Protein 7YFU (pdb70)

B-factor: mean 27.88, std 17.55, range [10.09, 106.23]

Foldseek 3Di:
DDDPDDVVVVVVVVVVVVVVVVVVVVVVVVVVVVVVVVVVVPDD/DPPDDDVVVVVVVVVVVVVVVVVVVVVVVVVVVVVVVVVVVVDD

Structure (mmCIF, N/CA/C/O backbone):
data_7YFU
#
_entry.id   7YFU
#
_cell.length_a   81.620
_cell.length_b   26.939
_cell.length_c   37.469
_cell.angle_alpha   90.000
_cell.angle_beta   90.690
_cell.angle_gamma   90.000
#
_symmetry.space_group_name_H-M   'C 1 2 1'
#
loop_
_entity.id
_entity.type
_entity.pdbx_description
1 polymer 'Protein fantom'
2 water water
#
loop_
_atom_site.group_PDB
_atom_site.id
_atom_site.type_symbol
_atom_site.label_atom_id
_atom_site.label_alt_id
_atom_site.label_comp_id
_atom_site.label_asym_id
_atom_site.label_entity_id
_atom_site.label_seq_id
_atom_site.pdbx_PDB_ins_code
_atom_site.Cartn_x
_atom_site.Cartn_y
_atom_site.Cartn_z
_atom_site.occupancy
_atom_site.B_iso_or_equiv
_atom_site.auth_seq_id
_atom_site.auth_comp_id
_atom_site.auth_asym_id
_atom_site.auth_atom_id
_atom_site.pdbx_PDB_model_num
ATOM 1 N N . GLY A 1 1 ? -36.859 -7.966 22.674 1.00 61.59 -3 GLY A N 1
ATOM 2 C CA . GLY A 1 1 ? -36.268 -8.818 21.657 1.00 67.48 -3 GLY A CA 1
ATOM 3 C C . GLY A 1 1 ? -34.920 -8.291 21.200 1.00 41.57 -3 GLY A C 1
ATOM 4 O O . GLY A 1 1 ? -34.701 -7.079 21.228 1.00 50.80 -3 GLY A O 1
ATOM 5 N N . PRO A 1 2 ? -34.027 -9.184 20.773 1.00 47.32 -2 PRO A N 1
ATOM 6 C CA . PRO A 1 2 ? -32.675 -8.740 20.405 1.00 71.88 -2 PRO A CA 1
ATOM 7 C C . PRO A 1 2 ? -32.733 -7.705 19.292 1.00 36.99 -2 PRO A C 1
ATOM 8 O O . PRO A 1 2 ? -33.637 -7.712 18.449 1.00 46.87 -2 PRO A O 1
ATOM 12 N N . GLY A 1 3 ? -31.761 -6.798 19.303 1.00 30.95 -1 GLY A N 1
ATOM 13 C CA . GLY A 1 3 ? -31.674 -5.818 18.246 1.00 36.14 -1 GLY A CA 1
ATOM 14 C C . GLY A 1 3 ? -31.280 -6.449 16.924 1.00 28.83 -1 GLY A C 1
ATOM 15 O O . GLY A 1 3 ? -30.688 -7.530 16.866 1.00 31.41 -1 GLY A O 1
ATOM 16 N N . SER A 1 4 ? -31.606 -5.739 15.837 1.00 28.98 0 SER A N 1
ATOM 17 C CA . SER A 1 4 ? -31.221 -6.199 14.508 1.00 28.90 0 SER A CA 1
ATOM 18 C C . SER A 1 4 ? -29.712 -6.293 14.353 1.00 25.96 0 SER A C 1
ATOM 19 O O . SER A 1 4 ? -29.220 -7.172 13.642 1.00 26.51 0 SER A O 1
ATOM 22 N N . ARG A 1 5 ? -28.953 -5.439 15.014 1.00 23.34 1 ARG A N 1
ATOM 23 C CA . ARG A 1 5 ? -27.525 -5.415 14.778 1.00 20.67 1 ARG A CA 1
ATOM 24 C C . ARG A 1 5 ? -26.827 -6.422 15.672 1.00 20.00 1 ARG A C 1
ATOM 25 O O . ARG A 1 5 ? -27.210 -6.606 16.827 1.00 21.10 1 ARG A O 1
ATOM 33 N N . ASP A 1 6 ? -25.783 -7.051 15.134 1.00 18.51 2 ASP A N 1
ATOM 34 C CA . ASP A 1 6 ? -24.848 -7.864 15.911 1.00 17.84 2 ASP A CA 1
ATOM 35 C C . ASP A 1 6 ? -23.606 -7.012 16.211 1.00 15.71 2 ASP A C 1
ATOM 36 O O . ASP A 1 6 ? -22.645 -6.977 15.438 1.00 14.31 2 ASP A O 1
ATOM 41 N N . VAL A 1 7 ? -23.598 -6.345 17.371 1.00 16.09 3 VAL A N 1
ATOM 42 C CA . VAL A 1 7 ? -22.513 -5.428 17.705 1.00 13.83 3 VAL A CA 1
ATOM 43 C C . VAL A 1 7 ? -21.190 -6.158 17.870 1.00 13.39 3 VAL A C 1
ATOM 44 O O . VAL A 1 7 ? -20.125 -5.631 17.527 1.00 15.91 3 VAL A O 1
ATOM 48 N N . GLU A 1 8 ? -21.232 -7.394 18.375 1.00 13.64 4 GLU A N 1
ATOM 49 C CA . GLU A 1 8 ? -20.017 -8.158 18.540 1.00 13.99 4 GLU A CA 1
ATOM 50 C C . GLU A 1 8 ? -19.384 -8.488 17.178 1.00 12.51 4 GLU A C 1
ATOM 51 O O . GLU A 1 8 ? -18.144 -8.366 17.026 1.00 14.93 4 GLU A O 1
ATOM 57 N N . MET A 1 9 ? -20.191 -8.854 16.177 1.00 15.01 5 MET A N 1
ATOM 58 C CA . MET A 1 9 ? -19.662 -9.033 14.838 1.00 15.51 5 MET A CA 1
ATOM 59 C C . MET A 1 9 ? -19.000 -7.774 14.327 1.00 11.10 5 MET A C 1
ATOM 60 O O . MET A 1 9 ? -17.879 -7.826 13.775 1.00 12.76 5 MET A O 1
ATOM 65 N N . GLU A 1 10 ? -19.673 -6.635 14.496 1.00 13.37 6 GLU A N 1
ATOM 66 C CA . GLU A 1 10 ? -19.123 -5.351 14.037 1.00 15.44 6 GLU A CA 1
ATOM 67 C C . GLU A 1 10 ? -17.753 -5.099 14.633 1.00 14.46 6 GLU A C 1
ATOM 68 O O . GLU A 1 10 ? -16.802 -4.760 13.920 1.00 13.83 6 GLU A O 1
ATOM 74 N N . GLU A 1 11 ? -17.617 -5.352 15.939 1.00 13.10 7 GLU A N 1
ATOM 75 C CA . GLU A 1 11 ? -16.373 -5.076 16.625 1.00 13.06 7 GLU A CA 1
ATOM 76 C C . GLU A 1 11 ? -15.289 -6.047 16.213 1.00 13.72 7 GLU A C 1
ATOM 77 O O . GLU A 1 11 ? -14.130 -5.623 16.014 1.00 15.98 7 GLU A O 1
ATOM 83 N N . MET A 1 12 ? -15.648 -7.328 15.996 1.00 12.96 8 MET A N 1
ATOM 84 C CA . MET A 1 12 ? -14.640 -8.312 15.599 1.00 12.08 8 MET A CA 1
ATOM 85 C C . MET A 1 12 ? -14.054 -7.920 14.254 1.00 13.92 8 MET A C 1
ATOM 86 O O . MET A 1 12 ? -12.837 -7.971 14.051 1.00 15.72 8 MET A O 1
ATOM 91 N N . ILE A 1 13 ? -14.911 -7.500 13.316 1.00 13.64 9 ILE A N 1
ATOM 92 C CA . ILE A 1 13 ? -14.405 -7.130 12.003 1.00 13.43 9 ILE A CA 1
ATOM 93 C C . ILE A 1 13 ? -13.543 -5.888 12.103 1.00 15.83 9 ILE A C 1
ATOM 94 O O . ILE A 1 13 ? -12.464 -5.810 11.499 1.00 14.45 9 ILE A O 1
ATOM 99 N N . GLU A 1 14 ? -14.032 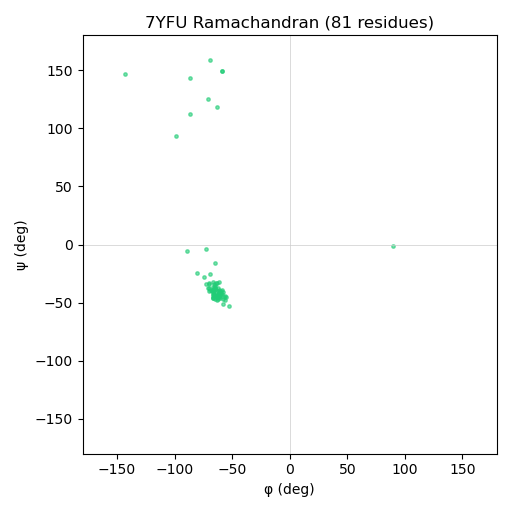-4.885 12.841 1.00 14.96 10 GLU A N 1
ATOM 100 C CA . GLU A 1 14 ? -13.318 -3.617 12.977 1.00 19.02 10 GLU A CA 1
ATOM 101 C C . GLU A 1 14 ? -11.950 -3.880 13.602 1.00 18.83 10 GLU A C 1
ATOM 102 O O . GLU A 1 14 ? -10.955 -3.263 13.215 1.00 18.42 10 GLU A O 1
ATOM 108 N N . GLN A 1 15 ? -11.889 -4.786 14.582 1.00 15.27 11 GLN A N 1
ATOM 109 C CA . GLN A 1 15 ? -10.611 -5.095 15.220 1.00 19.27 11 GLN A CA 1
ATOM 110 C C . GLN A 1 15 ? -9.622 -5.655 14.216 1.00 17.45 11 GLN A C 1
ATOM 111 O O . GLN A 1 15 ? -8.435 -5.288 14.243 1.00 19.54 11 GLN A O 1
ATOM 117 N N . LEU A 1 16 ? -10.085 -6.542 13.320 1.00 14.58 12 LEU A N 1
ATOM 118 C CA . LEU A 1 16 ? -9.171 -7.132 12.347 1.00 14.27 12 LEU A CA 1
ATOM 119 C C . LEU A 1 16 ? -8.674 -6.070 11.367 1.00 16.98 12 LEU A C 1
ATOM 120 O O . LEU A 1 16 ? -7.471 -5.989 11.073 1.00 16.46 12 LEU A O 1
ATOM 125 N N . GLN A 1 17 ? -9.577 -5.231 10.864 1.00 15.29 13 GLN A N 1
ATOM 126 C CA A GLN A 1 17 ? -9.194 -4.158 9.948 0.50 15.98 13 GLN A CA 1
ATOM 127 C CA B GLN A 1 17 ? -9.187 -4.163 9.948 0.50 16.14 13 GLN A CA 1
ATOM 128 C C . GLN A 1 17 ? -8.225 -3.199 10.601 1.00 22.16 13 GLN A C 1
ATOM 129 O O . GLN A 1 17 ? -7.292 -2.718 9.944 1.00 19.33 13 GLN A O 1
ATOM 140 N N . GLU A 1 18 ? -8.431 -2.908 11.888 1.00 17.92 14 GLU A N 1
ATOM 141 C CA . GLU A 1 18 ? -7.497 -2.032 12.587 1.00 21.80 14 GLU A CA 1
ATOM 142 C C . GLU A 1 18 ? -6.149 -2.713 12.821 1.00 19.67 14 GLU A C 1
ATOM 143 O O . GLU A 1 18 ? -5.113 -2.043 12.722 1.00 21.08 14 GLU A O 1
ATOM 149 N N . LYS A 1 19 ? -6.113 -4.030 13.037 1.00 17.36 15 LYS A N 1
ATOM 150 C CA . LYS A 1 19 ? -4.818 -4.709 13.115 1.00 15.55 15 LYS A CA 1
ATOM 151 C C . LYS A 1 19 ? -4.022 -4.558 11.820 1.00 19.59 15 LYS A C 1
ATOM 152 O O . LYS A 1 19 ? -2.797 -4.343 11.857 1.00 18.61 15 LYS A O 1
ATOM 158 N N . VAL A 1 20 ? -4.680 -4.686 10.661 1.00 17.47 16 VAL A N 1
ATOM 159 C CA . VAL A 1 20 ? -3.994 -4.476 9.389 1.00 18.21 16 VAL A CA 1
ATOM 160 C C . VAL A 1 20 ? -3.477 -3.044 9.301 1.00 20.93 16 VAL A C 1
ATOM 161 O O . VAL A 1 20 ? -2.330 -2.795 8.901 1.00 20.38 16 VAL A O 1
ATOM 165 N N . HIS A 1 21 ? -4.312 -2.073 9.667 1.00 18.71 17 HIS A N 1
ATOM 166 C CA . HIS A 1 21 ? -3.900 -0.671 9.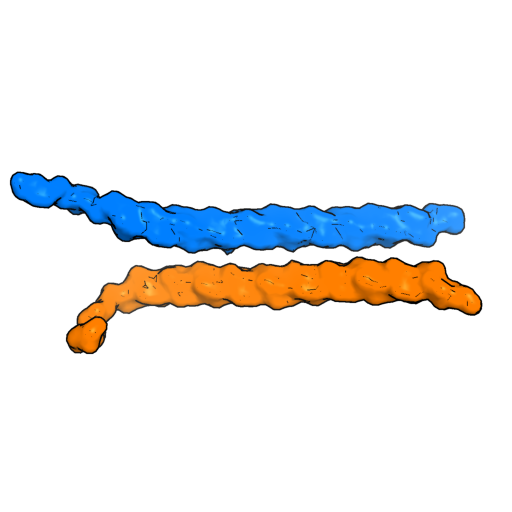588 1.00 21.38 17 HIS A CA 1
ATOM 167 C C . HIS A 1 21 ? -2.698 -0.391 10.468 1.00 22.70 17 HIS A C 1
ATOM 168 O O . HIS A 1 21 ? -1.750 0.284 10.045 1.00 21.25 17 HIS A O 1
ATOM 175 N N . GLU A 1 22 ? -2.722 -0.876 11.701 1.00 19.56 18 GLU A N 1
ATOM 176 C CA . GLU A 1 22 ? -1.607 -0.590 12.589 1.00 18.04 18 GLU A CA 1
ATOM 177 C C . GLU A 1 22 ? -0.328 -1.267 12.093 1.00 13.90 18 GLU A C 1
ATOM 178 O O . GLU A 1 22 ? 0.759 -0.692 12.183 1.00 18.01 18 GLU A O 1
ATOM 184 N N . LEU A 1 23 ? -0.418 -2.471 11.522 1.00 13.98 19 LEU A N 1
ATOM 185 C CA . LEU A 1 23 ? 0.782 -3.081 10.963 1.00 14.49 19 LEU A CA 1
ATOM 186 C C . LEU A 1 23 ? 1.299 -2.295 9.766 1.00 21.07 19 LEU A C 1
ATOM 187 O O . LEU A 1 23 ? 2.518 -2.197 9.572 1.00 16.66 19 LEU A O 1
ATOM 192 N N . GLU A 1 24 ? 0.398 -1.755 8.939 1.00 16.56 20 GLU A N 1
ATOM 193 C CA . GLU A 1 24 ? 0.838 -0.944 7.821 1.00 17.44 20 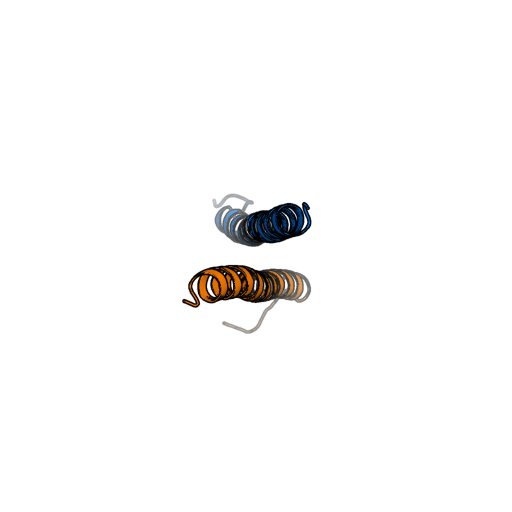GLU A CA 1
ATOM 194 C C . GLU A 1 24 ? 1.520 0.312 8.314 1.00 18.53 20 GLU A C 1
ATOM 195 O O . GLU A 1 24 ? 2.532 0.738 7.726 1.00 16.80 20 GLU A O 1
ATOM 201 N N . ARG A 1 25 ? 1.017 0.900 9.401 1.00 17.75 21 ARG A N 1
ATOM 202 C CA A ARG A 1 25 ? 1.689 2.074 9.947 0.53 19.35 21 ARG A CA 1
ATOM 203 C CA B ARG A 1 25 ? 1.674 2.069 9.974 0.47 19.33 21 ARG A CA 1
ATOM 204 C C . ARG A 1 25 ? 3.080 1.721 10.449 1.00 17.77 21 ARG A C 1
ATOM 205 O O . ARG A 1 25 ? 4.052 2.456 10.171 1.00 19.30 21 ARG A O 1
ATOM 220 N N . GLN A 1 26 ? 3.210 0.604 11.169 1.00 17.09 22 GLN A N 1
ATOM 221 C CA . GLN A 1 26 ? 4.512 0.159 11.651 1.00 17.67 22 GLN A CA 1
ATOM 222 C C . GLN A 1 26 ? 5.435 -0.168 10.495 1.00 17.04 22 GLN A C 1
ATOM 223 O O . GLN A 1 26 ? 6.643 0.068 10.586 1.00 18.58 22 GLN A O 1
ATOM 229 N N . ASN A 1 27 ? 4.894 -0.669 9.386 1.00 16.01 23 ASN A N 1
ATOM 230 C CA . ASN A 1 27 ? 5.743 -1.006 8.253 1.00 13.99 23 ASN A CA 1
ATOM 231 C C . ASN A 1 27 ? 6.336 0.284 7.688 1.00 14.21 23 ASN A C 1
ATOM 232 O O . ASN A 1 27 ? 7.528 0.363 7.309 1.00 14.46 23 ASN A O 1
ATOM 237 N N . GLU A 1 28 ? 5.510 1.304 7.622 1.00 15.26 24 GLU A N 1
ATOM 238 C CA . GLU A 1 28 ? 5.938 2.591 7.110 1.00 14.07 24 GLU A CA 1
ATOM 239 C C . GLU A 1 28 ? 7.001 3.219 8.000 1.00 18.77 24 GLU A C 1
ATOM 240 O O . GLU A 1 28 ? 7.974 3.794 7.499 1.00 16.97 24 GLU A O 1
ATOM 246 N N . VAL A 1 29 ? 6.862 3.072 9.315 1.00 16.87 25 VAL A N 1
ATOM 247 C CA . VAL A 1 29 ? 7.868 3.602 10.221 1.00 17.73 25 VAL A CA 1
ATOM 248 C C . VAL A 1 29 ? 9.203 2.910 10.005 1.00 15.97 25 VAL A C 1
ATOM 249 O O . VAL A 1 29 ? 10.259 3.564 9.959 1.00 14.74 25 VAL A O 1
ATOM 253 N N . LEU A 1 30 ? 9.180 1.582 9.884 1.00 13.46 26 LEU A N 1
ATOM 254 C CA . LEU A 1 30 ? 10.412 0.828 9.630 1.00 12.09 26 LEU A CA 1
ATOM 255 C C . LEU A 1 30 ? 11.054 1.259 8.303 1.00 13.72 26 LEU A C 1
ATOM 256 O O . LEU A 1 30 ? 12.277 1.422 8.226 1.00 14.66 26 LEU A O 1
ATOM 261 N N . LYS A 1 31 ? 10.257 1.411 7.237 1.00 12.81 27 LYS A N 1
ATOM 262 C CA . LYS A 1 31 ? 10.814 1.795 5.946 1.00 12.33 27 LYS A CA 1
ATOM 263 C C . LYS A 1 31 ? 11.463 3.158 6.053 1.00 12.31 27 LYS A C 1
ATOM 264 O O . LYS A 1 31 ? 12.559 3.405 5.521 1.00 14.91 27 LYS A O 1
ATOM 270 N N . ASN A 1 32 ? 10.820 4.050 6.779 1.00 13.07 28 ASN A N 1
ATOM 271 C CA . ASN A 1 32 ? 11.374 5.391 6.958 1.00 14.92 28 ASN A CA 1
ATOM 272 C C . ASN A 1 32 ? 12.658 5.380 7.775 1.00 14.42 28 ASN A C 1
ATOM 273 O O . ASN A 1 32 ? 13.546 6.225 7.561 1.00 15.84 28 ASN A O 1
ATOM 278 N N . ARG A 1 33 ? 12.792 4.448 8.722 1.00 12.30 29 ARG A N 1
ATOM 279 C CA . ARG A 1 33 ? 14.031 4.366 9.473 1.00 14.36 29 ARG A CA 1
ATOM 280 C C . ARG A 1 33 ? 15.161 3.914 8.564 1.00 16.12 29 ARG A C 1
ATOM 281 O O . ARG A 1 33 ? 16.311 4.362 8.707 1.00 15.52 29 ARG A O 1
ATOM 289 N N . LEU A 1 34 ? 14.851 2.974 7.669 1.00 14.08 30 LEU A N 1
ATOM 290 C CA . LEU A 1 34 ? 15.860 2.497 6.719 1.00 15.34 30 LEU A CA 1
ATOM 291 C C . LEU A 1 34 ? 16.256 3.582 5.735 1.00 13.85 30 LEU A C 1
ATOM 292 O O . LEU A 1 34 ? 17.456 3.769 5.463 1.00 14.94 30 LEU A O 1
ATOM 297 N N . ILE A 1 35 ? 15.275 4.290 5.171 1.00 13.83 31 ILE A N 1
ATOM 298 C CA . ILE A 1 35 ? 15.565 5.447 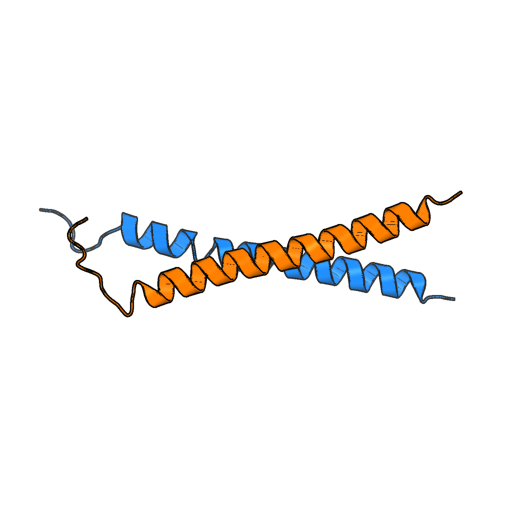4.328 1.00 17.48 31 ILE A CA 1
ATOM 299 C C . ILE A 1 35 ? 16.475 6.417 5.069 1.00 13.50 31 ILE A C 1
ATOM 300 O O . ILE A 1 35 ? 17.502 6.862 4.528 1.00 16.09 31 ILE A O 1
ATOM 305 N N . SER A 1 36 ? 16.080 6.815 6.292 1.00 13.29 32 SER A N 1
ATOM 306 C CA . SER A 1 36 ? 16.855 7.787 7.063 1.00 15.63 32 SER A CA 1
ATOM 307 C C . SER A 1 36 ? 18.302 7.338 7.259 1.00 14.69 32 SER A C 1
ATOM 308 O O . SER A 1 36 ? 19.232 8.139 7.090 1.00 14.18 32 SER A O 1
ATOM 311 N N . ALA A 1 37 ? 18.518 6.072 7.668 1.00 14.04 33 ALA A N 1
ATOM 312 C CA . ALA A 1 37 ? 19.874 5.579 7.887 1.00 12.37 33 ALA A CA 1
ATOM 313 C C . ALA A 1 37 ? 20.695 5.615 6.610 1.00 15.00 33 ALA A C 1
ATOM 314 O O . ALA A 1 37 ? 21.901 5.931 6.637 1.00 12.63 33 ALA A O 1
ATOM 316 N N . LYS A 1 38 ? 20.064 5.281 5.481 1.00 13.29 34 LYS A N 1
ATOM 317 C CA . LYS A 1 38 ? 20.789 5.252 4.226 1.00 13.87 34 LYS A CA 1
ATOM 318 C C . LYS A 1 38 ? 21.149 6.650 3.801 1.00 13.68 34 LYS A C 1
ATOM 319 O O . LYS A 1 38 ? 22.249 6.878 3.278 1.00 16.63 34 LYS A O 1
ATOM 325 N N . GLN A 1 39 ? 20.233 7.591 3.994 1.00 14.27 35 GLN A N 1
ATOM 326 C CA . GLN A 1 39 ? 20.533 8.984 3.721 1.00 20.42 35 GLN A CA 1
ATOM 327 C C . GLN A 1 39 ? 21.707 9.456 4.560 1.00 19.68 35 GLN A C 1
ATOM 328 O O . GLN A 1 39 ? 22.584 10.181 4.068 1.00 20.30 35 GLN A O 1
ATOM 334 N N . GLN A 1 40 ? 21.770 9.017 5.823 1.00 12.44 36 GLN A N 1
ATOM 335 C CA . GLN A 1 40 ? 22.848 9.495 6.686 1.00 17.20 36 GLN A CA 1
ATOM 336 C C . GLN A 1 40 ? 24.191 8.921 6.251 1.00 20.07 36 GLN A C 1
ATOM 337 O O . GLN A 1 40 ? 25.208 9.634 6.245 1.00 19.27 36 GLN A O 1
ATOM 343 N N . LEU A 1 41 ? 24.200 7.647 5.817 1.00 15.41 37 LEU A N 1
ATOM 344 C CA . LEU A 1 41 ? 25.412 6.957 5.347 1.00 12.59 37 LEU A CA 1
ATOM 345 C C . LEU A 1 41 ? 25.919 7.505 4.032 1.00 22.30 37 LEU A C 1
ATOM 346 O O . LEU A 1 41 ? 27.114 7.348 3.742 1.00 23.60 37 LEU A O 1
ATOM 351 N N . GLN A 1 42 ? 25.036 8.105 3.221 1.00 19.69 38 GLN A N 1
ATOM 352 C CA . GLN A 1 42 ? 25.427 8.541 1.888 1.00 21.43 38 GLN A CA 1
ATOM 353 C C . GLN A 1 42 ? 26.157 9.869 1.901 1.00 36.20 38 GLN A C 1
ATOM 354 O O . GLN A 1 42 ? 26.933 10.126 0.971 1.00 35.19 38 GLN A O 1
ATOM 360 N N . VAL A 1 43 ? 25.944 10.705 2.924 1.00 36.44 39 VAL A N 1
ATOM 361 C CA . VAL A 1 43 ? 26.643 11.987 2.986 1.00 70.44 39 VAL A CA 1
ATOM 362 C C . VAL A 1 43 ? 28.164 11.791 2.985 1.00 82.55 39 VAL A C 1
A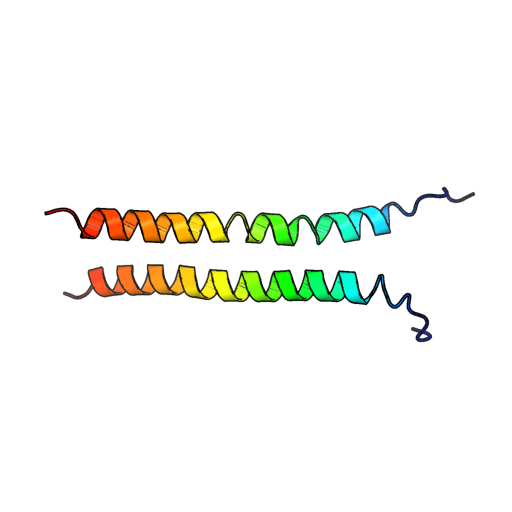TOM 363 O O . VAL A 1 43 ? 28.691 10.783 3.482 1.00 58.79 39 VAL A O 1
ATOM 367 N N . GLN A 1 44 ? 28.866 12.772 2.411 1.00 70.24 40 GLN A N 1
ATOM 368 C CA . GLN A 1 44 ? 30.331 12.807 2.332 1.00 98.00 40 GLN A CA 1
ATOM 369 C C . GLN A 1 44 ? 30.855 11.655 1.479 1.00 95.76 40 GLN A C 1
ATOM 370 O O . GLN A 1 44 ? 30.793 11.702 0.248 1.00 98.80 40 GLN A O 1
ATOM 372 N N . GLY B 1 1 ? -19.126 -25.066 13.499 1.00 90.76 -3 GLY B N 1
ATOM 373 C CA . GLY B 1 1 ? -19.599 -26.357 13.964 1.00 67.29 -3 GLY B CA 1
ATOM 374 C C . GLY B 1 1 ? -20.204 -27.198 12.853 1.00 71.44 -3 GLY B C 1
ATOM 375 O O . GLY B 1 1 ? -19.556 -28.112 12.355 1.00 48.34 -3 GLY B O 1
ATOM 376 N N . PRO B 1 2 ? -21.445 -26.886 12.460 1.00 45.33 -2 PRO B N 1
ATOM 377 C CA . PRO B 1 2 ? -22.137 -27.719 11.460 1.00 76.91 -2 PRO B CA 1
ATOM 378 C C . PRO B 1 2 ? -21.608 -27.578 10.032 1.00 84.12 -2 PRO B C 1
ATOM 379 O O . PRO B 1 2 ? -22.097 -28.298 9.153 1.00 94.63 -2 PRO B O 1
ATOM 383 N N . GLY B 1 3 ? -20.649 -26.692 9.762 1.00 48.91 -1 GLY B N 1
ATOM 384 C CA . GLY B 1 3 ? -20.075 -26.590 8.429 1.00 35.20 -1 GLY B CA 1
ATOM 385 C C . GLY B 1 3 ? -20.762 -25.618 7.478 1.00 34.49 -1 GLY B C 1
ATOM 386 O O . GLY B 1 3 ? -20.328 -25.493 6.324 1.00 51.94 -1 GLY B O 1
ATOM 387 N N . SER B 1 4 ? -21.830 -24.962 7.922 1.00 36.06 0 SER B N 1
ATOM 388 C CA . SER B 1 4 ? -22.453 -23.880 7.174 1.00 27.52 0 SER B CA 1
ATOM 389 C C . SER B 1 4 ? -21.549 -22.659 7.206 1.00 25.18 0 SER B C 1
ATOM 390 O O . SER B 1 4 ? -21.213 -22.151 8.278 1.00 29.27 0 SER B O 1
ATOM 393 N N . ARG B 1 5 ? -21.210 -22.133 6.039 1.00 24.08 1 ARG B N 1
ATOM 394 C CA . ARG B 1 5 ? -20.339 -20.972 5.984 1.00 22.16 1 ARG B CA 1
ATOM 395 C C . ARG B 1 5 ? -20.812 -20.084 4.851 1.00 20.73 1 ARG B C 1
ATOM 396 O O . ARG B 1 5 ? -21.314 -20.575 3.842 1.00 21.71 1 ARG B O 1
ATOM 404 N N . ASP B 1 6 ? -20.670 -18.776 5.024 1.00 18.82 2 ASP B N 1
ATOM 405 C CA . ASP B 1 6 ? -20.865 -17.830 3.940 1.00 17.92 2 ASP B CA 1
ATOM 406 C C . ASP B 1 6 ? -19.529 -17.707 3.217 1.00 18.21 2 ASP B C 1
ATOM 407 O O . ASP B 1 6 ? -18.547 -17.206 3.788 1.00 17.55 2 ASP B O 1
ATOM 412 N N . VAL B 1 7 ? -19.474 -18.196 1.974 1.00 14.07 3 VAL B N 1
ATOM 413 C CA . VAL B 1 7 ? -18.200 -18.372 1.287 1.00 15.03 3 VAL B CA 1
ATOM 414 C C . VAL B 1 7 ? -17.521 -17.037 1.090 1.00 20.24 3 VAL B C 1
ATOM 415 O O . VAL B 1 7 ? -16.324 -16.888 1.354 1.00 20.66 3 VAL B O 1
ATOM 419 N N . GLU B 1 8 ? -18.283 -16.031 0.645 1.00 16.82 4 GLU B N 1
ATOM 420 C CA . GLU B 1 8 ? -17.629 -14.753 0.400 1.00 17.41 4 GLU B CA 1
ATOM 421 C C . GLU B 1 8 ? -17.131 -14.095 1.696 1.00 15.06 4 GLU B C 1
ATOM 422 O O . GLU B 1 8 ? -15.990 -13.604 1.738 1.00 20.30 4 GLU B O 1
ATOM 428 N N . MET B 1 9 ? -17.906 -14.160 2.784 1.00 15.44 5 MET B N 1
ATOM 429 C CA A MET B 1 9 ? -17.447 -13.601 4.055 0.44 14.54 5 MET B CA 1
ATOM 430 C CA B MET B 1 9 ? -17.414 -13.598 4.044 0.56 14.60 5 MET B CA 1
ATOM 431 C C . MET B 1 9 ? -16.188 -14.327 4.541 1.00 13.69 5 MET B C 1
ATOM 432 O O . MET B 1 9 ? -15.213 -13.691 4.981 1.00 17.25 5 MET B O 1
ATOM 441 N N . GLU B 1 10 ? -16.196 -15.663 4.479 1.00 17.16 6 GLU B N 1
ATOM 442 C CA . GLU B 1 10 ? -15.055 -16.441 4.964 1.00 16.58 6 GLU B CA 1
ATOM 443 C C . GLU B 1 10 ? -13.798 -16.130 4.163 1.00 20.49 6 GLU B C 1
ATOM 444 O O . GLU B 1 10 ? -12.702 -16.023 4.724 1.00 17.82 6 GLU B O 1
ATOM 450 N N . GLU B 1 11 ? -13.941 -15.916 2.858 1.00 15.18 7 GLU B N 1
ATOM 451 C CA . GLU B 1 11 ? -12.776 -15.623 2.027 1.00 15.65 7 GLU B CA 1
ATOM 452 C C . GLU B 1 11 ? -12.209 -14.249 2.346 1.00 19.91 7 GLU B C 1
ATOM 453 O O . GLU B 1 11 ? -10.978 -14.103 2.425 1.00 21.46 7 GLU B O 1
ATOM 459 N N . MET B 1 12 ? -13.080 -13.255 2.603 1.00 17.18 8 MET B N 1
ATOM 460 C CA . MET B 1 12 ? -12.607 -11.914 2.958 1.00 14.11 8 MET B CA 1
ATOM 461 C C . MET B 1 12 ? -11.906 -11.947 4.308 1.00 14.51 8 MET B C 1
ATOM 462 O O . MET B 1 12 ? -10.867 -11.327 4.474 1.00 14.83 8 MET B O 1
ATOM 467 N N . ILE B 1 13 ? -12.475 -12.664 5.273 1.00 13.82 9 ILE B N 1
ATOM 468 C CA . ILE B 1 13 ? -11.818 -12.764 6.584 1.00 13.59 9 ILE B CA 1
ATOM 469 C C . ILE B 1 13 ? -10.465 -13.448 6.442 1.00 15.42 9 ILE B C 1
ATOM 470 O O . ILE B 1 13 ? -9.466 -12.975 6.987 1.00 15.23 9 ILE B O 1
ATOM 475 N N . GLU B 1 14 ? -10.388 -14.542 5.675 1.00 16.62 10 GLU B N 1
ATOM 476 C CA . GLU B 1 14 ? -9.092 -15.210 5.499 1.00 15.18 10 GLU B CA 1
ATOM 477 C C . GLU B 1 14 ? -8.091 -14.324 4.772 1.00 19.94 10 GLU B C 1
ATOM 478 O O . GLU B 1 14 ? -6.903 -14.362 5.090 1.00 17.60 10 GLU B O 1
ATOM 484 N N . GLN B 1 15 ? -8.535 -13.503 3.821 1.00 15.54 11 GLN B N 1
ATOM 485 C CA . GLN B 1 15 ? -7.616 -12.630 3.108 1.00 16.79 11 GLN B CA 1
ATOM 486 C C . GLN B 1 15 ? -7.044 -11.581 4.056 1.00 22.46 11 GLN B C 1
ATOM 487 O O . GLN B 1 15 ? -5.851 -11.244 3.980 1.00 19.19 11 GLN B O 1
ATOM 493 N N . LEU B 1 16 ? -7.878 -11.057 4.966 1.00 16.58 12 LEU B N 1
ATOM 494 C CA . LEU B 1 16 ? -7.397 -10.081 5.943 1.00 15.81 12 LEU B CA 1
ATOM 495 C C . LEU B 1 16 ? -6.417 -10.731 6.909 1.00 15.91 12 LEU B C 1
ATOM 496 O O . LEU B 1 16 ? -5.384 -10.150 7.246 1.00 14.13 12 LEU B O 1
ATOM 501 N N . GLN B 1 17 ? -6.724 -11.934 7.380 1.00 15.52 13 GLN B N 1
ATOM 502 C CA . GLN B 1 17 ? -5.807 -12.618 8.283 1.00 17.35 13 GLN B CA 1
ATOM 503 C C . GLN B 1 17 ? -4.486 -12.945 7.587 1.00 17.33 13 GLN B C 1
ATOM 504 O O . GLN B 1 17 ? -3.425 -12.912 8.228 1.00 16.43 13 GLN B O 1
ATOM 510 N N . GLU B 1 18 ? -4.518 -13.227 6.278 1.00 15.85 14 GLU B N 1
ATOM 511 C CA . GLU B 1 18 ? -3.277 -13.497 5.578 1.00 17.90 14 GLU B CA 1
ATOM 512 C C . GLU B 1 18 ? -2.498 -12.213 5.396 1.00 21.85 14 GLU B C 1
ATOM 513 O O . GLU B 1 18 ? -1.258 -12.224 5.470 1.00 18.76 14 GLU B O 1
ATOM 519 N N . LYS B 1 19 ? -3.197 -11.085 5.200 1.00 17.42 15 LYS B N 1
ATOM 520 C CA . LYS B 1 19 ? -2.524 -9.791 5.156 1.00 16.54 15 LYS B CA 1
ATOM 521 C C . LYS B 1 19 ? -1.818 -9.475 6.457 1.00 15.05 15 LYS B C 1
ATOM 522 O O . LYS B 1 19 ? -0.706 -8.927 6.444 1.00 17.14 15 LYS B O 1
ATOM 528 N N . VAL B 1 20 ? -2.452 -9.776 7.589 1.00 15.25 16 VAL B N 1
ATOM 529 C CA . VAL B 1 20 ? -1.786 -9.582 8.878 1.00 15.68 16 VAL B CA 1
ATOM 530 C C . VAL B 1 20 ? -0.495 -10.395 8.917 1.00 18.56 16 VAL B C 1
ATOM 531 O O . VAL B 1 20 ? 0.569 -9.874 9.246 1.00 16.33 16 VAL B O 1
ATOM 535 N N . HIS B 1 21 ? -0.579 -11.683 8.588 1.00 14.61 17 HIS B N 1
ATOM 536 C CA . HIS B 1 21 ? 0.593 -12.553 8.600 1.00 18.13 17 HIS B CA 1
ATOM 537 C C . HIS B 1 21 ? 1.677 -11.998 7.689 1.00 16.98 17 HIS B C 1
ATOM 538 O O . HIS B 1 21 ? 2.853 -11.979 8.059 1.00 17.58 17 HIS B O 1
ATOM 545 N N . GLU B 1 22 ? 1.312 -11.557 6.486 1.00 16.01 18 GLU B N 1
ATOM 546 C CA . GLU B 1 22 ? 2.320 -11.048 5.561 1.00 15.47 18 GLU B CA 1
ATOM 547 C C . GLU B 1 22 ? 2.981 -9.786 6.109 1.00 17.53 18 GLU B C 1
ATOM 548 O O . GLU B 1 22 ? 4.208 -9.597 5.976 1.00 14.64 18 GLU B O 1
ATOM 554 N N . LEU B 1 23 ? 2.176 -8.859 6.664 1.00 13.54 19 LEU B N 1
ATOM 555 C CA . LEU B 1 23 ? 2.748 -7.650 7.239 1.00 13.88 19 LEU B CA 1
ATOM 556 C C . LEU B 1 23 ? 3.628 -7.970 8.439 1.00 13.92 19 LEU B C 1
ATOM 557 O O . LEU B 1 23 ? 4.702 -7.376 8.598 1.00 15.12 19 LEU B O 1
ATOM 562 N N . GLU B 1 24 ? 3.214 -8.921 9.272 1.00 15.32 20 GLU B N 1
ATOM 563 C CA . GLU B 1 24 ? 4.082 -9.327 10.379 1.00 16.80 20 GLU B CA 1
ATOM 564 C C . GLU B 1 24 ? 5.413 -9.865 9.852 1.00 15.11 20 GLU B C 1
ATOM 565 O O . GLU B 1 24 ? 6.478 -9.497 10.375 1.00 16.32 20 GLU B O 1
ATOM 571 N N . ARG B 1 25 ? 5.379 -10.681 8.784 1.00 14.28 21 ARG B N 1
ATOM 572 C CA . ARG B 1 25 ? 6.617 -11.210 8.218 1.00 14.89 21 ARG B CA 1
ATOM 573 C C . ARG B 1 25 ? 7.480 -10.090 7.689 1.00 19.05 21 ARG B C 1
ATOM 574 O O . ARG B 1 25 ? 8.670 -10.035 7.987 1.00 18.16 21 ARG B O 1
ATOM 582 N N . GLN B 1 26 ? 6.884 -9.179 6.919 1.00 13.46 22 GLN B N 1
ATOM 583 C CA . GLN B 1 26 ? 7.620 -8.066 6.335 1.00 17.51 22 GLN B CA 1
ATOM 584 C C . GLN B 1 26 ? 8.225 -7.180 7.394 1.00 15.40 22 GLN B C 1
ATOM 585 O O . GLN B 1 26 ? 9.373 -6.706 7.235 1.00 14.52 22 GLN B O 1
ATOM 591 N N . ASN B 1 27 ? 7.484 -6.919 8.474 1.00 12.88 23 ASN B N 1
ATOM 592 C CA . ASN B 1 27 ? 8.017 -6.039 9.509 1.00 12.20 23 ASN B CA 1
ATOM 593 C C . ASN B 1 27 ? 9.159 -6.699 10.266 1.00 16.07 23 ASN B C 1
ATOM 594 O O . ASN B 1 27 ? 10.104 -6.005 10.672 1.00 15.84 23 ASN B O 1
ATOM 599 N N . GLU B 1 28 ? 9.096 -8.032 10.448 1.00 15.00 24 GLU B N 1
ATOM 600 C CA . GLU B 1 28 ? 10.197 -8.782 11.075 1.00 16.41 24 GLU B CA 1
ATOM 601 C C . GLU B 1 28 ? 11.458 -8.616 10.254 1.00 16.98 24 GLU B C 1
ATOM 602 O O . GLU B 1 28 ? 12.534 -8.335 10.787 1.00 16.99 24 GLU B O 1
ATOM 608 N N . VAL B 1 29 ? 11.329 -8.684 8.933 1.00 14.37 25 VAL B N 1
ATOM 609 C CA . VAL B 1 29 ? 12.500 -8.567 8.065 1.00 15.52 25 VAL B CA 1
ATOM 610 C C . VAL B 1 29 ? 13.097 -7.191 8.188 1.00 14.95 25 VAL B C 1
ATOM 611 O O . VAL B 1 29 ? 14.313 -7.074 8.309 1.00 14.16 25 VAL B O 1
ATOM 615 N N . LEU B 1 30 ? 12.267 -6.133 8.137 1.00 14.70 26 LEU B N 1
ATOM 616 C CA . LEU B 1 30 ? 12.801 -4.769 8.205 1.00 14.18 26 LEU B CA 1
ATOM 617 C C . LEU B 1 30 ? 13.470 -4.511 9.540 1.00 14.06 26 LEU B C 1
ATOM 618 O O . LEU B 1 30 ? 14.579 -3.941 9.586 1.00 12.69 26 LEU B O 1
ATOM 623 N N . LYS B 1 31 ? 12.823 -4.911 10.629 1.00 13.36 27 LYS B N 1
ATOM 624 C CA . LYS B 1 31 ? 13.421 -4.770 11.959 1.00 12.23 27 LYS B CA 1
ATOM 625 C C . LYS B 1 31 ? 14.744 -5.492 12.029 1.00 14.56 27 LYS B C 1
ATOM 626 O O . LYS B 1 31 ? 15.729 -4.952 12.547 1.00 15.08 27 LYS B O 1
ATOM 632 N N . ASN B 1 32 ? 14.823 -6.692 11.432 1.00 13.83 28 ASN B N 1
ATOM 633 C CA . ASN B 1 32 ? 16.067 -7.447 11.548 1.00 13.48 28 ASN B CA 1
ATOM 634 C C . ASN B 1 32 ? 17.167 -6.862 10.669 1.00 15.29 28 ASN B C 1
ATOM 635 O O . ASN B 1 32 ? 18.345 -6.923 11.023 1.00 14.85 28 ASN B O 1
ATOM 640 N N . ARG B 1 33 ? 16.806 -6.213 9.555 1.00 12.60 29 ARG B N 1
ATOM 641 C CA . ARG B 1 33 ? 17.794 -5.492 8.761 1.00 14.19 29 ARG B CA 1
ATOM 642 C C . ARG B 1 33 ? 18.383 -4.339 9.575 1.00 13.76 29 ARG B C 1
ATOM 643 O O . ARG B 1 33 ? 19.591 -4.089 9.529 1.00 11.95 29 ARG B O 1
ATOM 651 N N . LEU B 1 34 ? 17.529 -3.596 10.273 1.00 12.60 30 LEU B N 1
ATOM 652 C CA . LEU B 1 34 ? 18.008 -2.481 11.100 1.00 10.50 30 LEU B CA 1
ATOM 653 C C . LEU B 1 34 ? 18.926 -3.001 12.205 1.00 10.63 30 LEU B C 1
ATOM 654 O O . LEU B 1 34 ? 20.011 -2.427 12.421 1.00 11.61 30 LEU B O 1
ATOM 659 N N . ILE B 1 35 ? 18.524 -4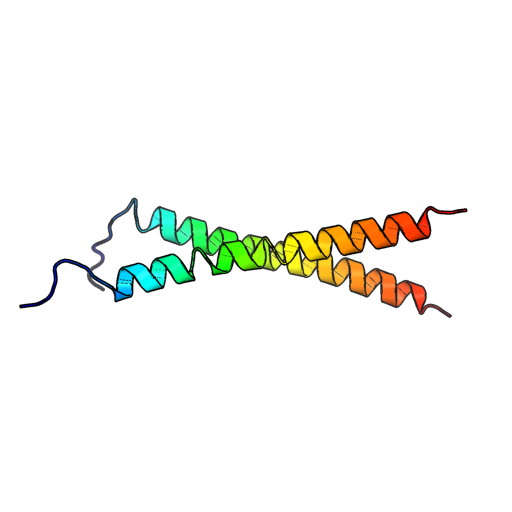.076 12.920 1.00 11.78 31 ILE B N 1
ATOM 660 C CA . ILE B 1 35 ? 19.359 -4.699 13.954 1.00 11.89 31 ILE B CA 1
ATOM 661 C C . ILE B 1 35 ? 20.702 -5.120 13.383 1.00 13.45 31 ILE B C 1
ATOM 662 O O . ILE B 1 35 ? 21.747 -4.892 14.002 1.00 13.24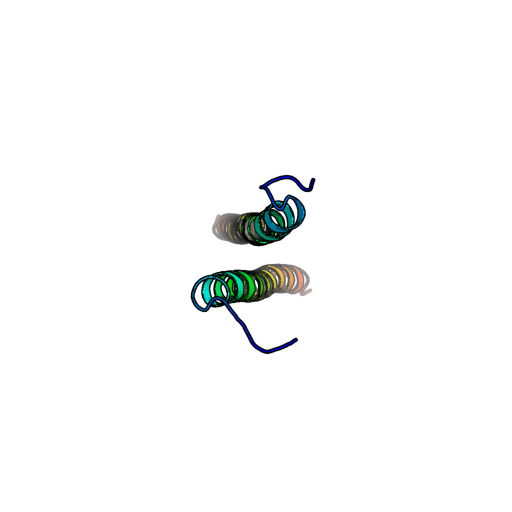 31 ILE B O 1
ATOM 667 N N . SER B 1 36 ? 20.693 -5.735 12.183 1.00 11.61 32 SER B N 1
ATOM 668 C CA . SER B 1 36 ? 21.931 -6.193 11.561 1.00 12.40 32 SER B CA 1
ATOM 669 C C . SER B 1 36 ? 22.861 -5.033 11.307 1.00 12.80 32 SER B C 1
ATOM 670 O O . SER B 1 36 ? 24.075 -5.131 11.513 1.00 14.64 32 SER B O 1
ATOM 673 N N . ALA B 1 37 ? 22.326 -3.927 10.795 1.00 11.22 33 ALA B N 1
ATOM 674 C CA . ALA B 1 37 ? 23.205 -2.807 10.546 1.00 10.90 33 ALA B CA 1
ATOM 675 C C . ALA B 1 37 ? 23.777 -2.232 11.846 1.00 11.69 33 ALA B C 1
ATOM 676 O O . ALA B 1 37 ? 24.964 -1.890 11.896 1.00 12.28 33 ALA B O 1
ATOM 678 N N . LYS B 1 38 ? 22.964 -2.096 12.889 1.00 11.34 34 LYS B N 1
ATOM 679 C CA . LYS B 1 38 ? 23.489 -1.633 14.176 1.00 10.09 34 LYS B CA 1
ATOM 680 C C . LYS B 1 38 ? 24.574 -2.564 14.677 1.00 12.09 34 LYS B C 1
ATOM 681 O O . LYS B 1 38 ? 25.595 -2.098 15.196 1.00 14.12 34 LYS B O 1
ATOM 687 N N . GLN B 1 39 ? 24.374 -3.877 14.560 1.00 12.32 35 GLN B N 1
ATOM 688 C CA . GLN B 1 39 ? 25.393 -4.825 14.995 1.00 13.08 35 GLN B CA 1
ATOM 689 C C . GLN B 1 39 ? 26.679 -4.626 14.213 1.00 14.97 35 GLN B C 1
ATOM 690 O O . GLN B 1 39 ? 27.771 -4.686 14.787 1.00 16.54 35 GLN B O 1
ATOM 696 N N . GLN B 1 40 ? 26.574 -4.383 12.902 1.00 13.28 36 GLN B N 1
ATOM 697 C CA . GLN B 1 40 ? 27.769 -4.165 12.083 1.00 14.55 36 GLN B CA 1
ATOM 698 C C . GLN B 1 40 ? 28.492 -2.902 12.513 1.00 14.61 36 GLN B C 1
ATOM 699 O O . GLN B 1 40 ? 29.725 -2.851 12.477 1.00 15.65 36 GLN B O 1
ATOM 705 N N . LEU B 1 41 ? 27.739 -1.864 12.907 1.00 12.37 37 LEU B N 1
ATOM 706 C CA . LEU B 1 41 ? 28.358 -0.635 13.413 1.00 15.59 37 LEU B CA 1
ATOM 707 C C . LEU B 1 41 ? 29.121 -0.875 14.717 1.00 18.13 37 LEU B C 1
ATOM 708 O O . LEU B 1 41 ? 30.012 -0.078 15.053 1.00 21.51 37 LEU B O 1
ATOM 713 N N . GLN B 1 42 ? 28.880 -2.014 15.392 1.00 17.12 38 GLN B N 1
ATOM 714 C CA . GLN B 1 42 ? 29.603 -2.373 16.624 1.00 18.57 38 GLN B CA 1
ATOM 715 C C . GLN B 1 42 ? 30.877 -3.163 16.359 1.00 21.99 38 GLN B C 1
ATOM 716 O O . GLN B 1 42 ? 31.625 -3.436 17.314 1.00 32.52 38 GLN B O 1
ATOM 722 N N . VAL B 1 43 ? 31.153 -3.534 15.115 1.00 22.51 39 VAL B N 1
ATOM 723 C CA . VAL B 1 43 ? 32.361 -4.282 14.811 1.00 28.88 39 VAL B CA 1
ATOM 724 C C . VAL B 1 43 ? 33.564 -3.417 15.156 1.00 63.52 39 VAL B C 1
ATOM 725 O O . VAL B 1 43 ? 33.739 -2.320 14.607 1.00 53.45 39 VAL B O 1
ATOM 729 N N . GLN B 1 44 ? 34.377 -3.896 16.094 1.00 65.97 40 GLN B N 1
ATOM 730 C CA . GLN B 1 44 ? 35.556 -3.176 16.550 1.00 79.37 40 GLN B CA 1
ATOM 731 C C . GLN B 1 44 ? 36.822 -3.895 16.096 1.00 61.15 40 GLN B C 1
ATOM 732 O O . GLN B 1 44 ? 37.151 -3.892 14.909 1.00 56.53 40 GLN B O 1
#

Secondary structure (DSSP, 8-state):
---SS-HHHHHHHHHHHHHHHHHHHHHHHHHHHHHHHHHHHH--/------HHHHHHHHHHHHHHHHHHHHHHHHHHHHHHHHHHHT--

Solvent-accessible surface area: 7831 Å² total; per-residue (Å²): 118,140,64,123,167,82,97,114,80,69,94,106,70,117,114,28,70,80,104,3,87,73,21,61,123,82,8,92,76,21,90,84,139,27,103,65,40,122,123,143,134,149,114,148,122,134,67,104,163,75,92,128,84,71,83,107,53,98,115,36,85,89,92,7,97,68,18,65,122,69,13,86,71,19,75,76,142,32,95,71,52,142,120,120,131,127,103,146

Sequence (88 aa):
GPGSRDVEMEEMIEQLQQEKVHELERRQNEVLKNRLISAKQQLQVQGPGSRDVEMMEEMIEQLQEKVHELERQNEVLKNRLISAKQQLQVQ

Radius of gyration: 20.3 Å; Cα contacts (8 Å, |Δi|>4): 24; chains: 2; bounding box: 72×40×21 Å

InterPro domains:
  IPR000008 C2 domain [PF00168] (791-898)
  IPR000008 C2 domain [PS50004] (577-714)
  IPR000008 C2 domain [PS50004] (773-897)
  IPR000008 C2 domain [SM00239] (791-896)
  IPR021656 RPGR-interacting protein 1, first C2 domain [PF11618] (598-738)
  IPR031139 RPGRIP1 family [PTHR14240] (3-1257)
  IPR035892 C2 domain superfamily [G3DSA:2.60.40.150] (604-738)
  IPR035892 C2 domain superfamily [G3DSA:2.60.40.150] (787-918)
  IPR035892 C2 domain superfamily [G3DSA:2.60.40.150] (1067-1263)
  IPR035892 C2 domain superfamily [SSF49562] (596-736)
  IPR035892 C2 domain superfamily [SSF49562] (784-918)
  IPR041091 RPGRIP1, C-terminal [PF18111] (1095-1257)

Organism: Mus musculus (NCBI:txid10090)

GO terms:
  GO:0005737 cytoplasm (C, IDA)
  GO:0035869 ciliary transition zone (C, IDA)
  GO:0036064 ciliary basal body (C, IDA)
  GO:0001701 in utero embryonic development (P, IMP)
  GO:0001736 establishment of planar polarity (P, IMP)
  GO:0001822 kidney development (P, IMP)
  GO:0001889 liver development (P, IMP)
  GO:0035108 limb morphogenesis (P, IMP)
  GO:0035115 embryonic forelimb morphogenesis (P, IMP)
  GO:0035116 embryonic hindlimb morphogenesis (P, IMP)
  GO:0043010 camera-type eye development (P, IMP)
  GO:0043584 nose development (P, IMP)
  GO:1905515 non-motile cilium assembly (P, IMP)
  GO:0021532 neural tube patterning (P, IMP)
  GO:0021537 telencephalon development (P, IMP)
  GO:0021549 cerebellum development (P, IMP)
  GO:0021670 lateral ventricle development (P, IMP)
  GO: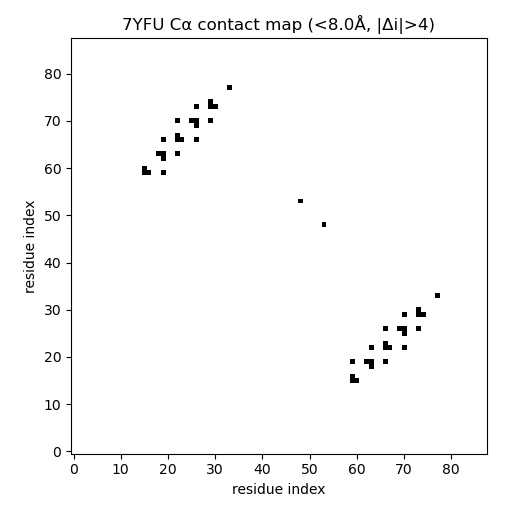0021772 olfactory bulb development (P, IMP)
  GO:0022038 corpus callosum development (P, IMP)
  GO:0060039 pericardium development (P, IMP)